Protein AF-A0A529SME9-F1 (afdb_monomer)

Radius of gyration: 15.43 Å; Cα contacts (8 Å, |Δi|>4): 33; chains: 1; bounding box: 32×18×32 Å

Sequence (36 aa):
MRYNQLGNTGIFVSELCLGTMTFGAAGENAQWGLIA

Structure (mmCIF, N/CA/C/O backbone):
data_AF-A0A529SME9-F1
#
_entry.id   AF-A0A529SME9-F1
#
loop_
_atom_site.group_PDB
_atom_site.id
_atom_site.type_symbol
_atom_site.label_atom_id
_atom_site.label_alt_id
_atom_site.label_comp_id
_atom_site.label_asym_id
_atom_site.label_entity_id
_atom_site.label_seq_id
_atom_site.pdbx_PDB_ins_code
_atom_site.Cartn_x
_atom_site.Cartn_y
_atom_site.Cartn_z
_atom_site.occupancy
_atom_site.B_iso_or_equiv
_atom_site.auth_seq_id
_atom_site.auth_comp_id
_atom_site.auth_asym_id
_atom_site.auth_atom_id
_atom_site.pdbx_PDB_model_num
ATOM 1 N N . MET A 1 1 ? 5.431 -7.221 15.506 1.00 82.38 1 MET A N 1
ATOM 2 C CA . MET A 1 1 ? 4.856 -6.132 14.686 1.00 82.38 1 MET A CA 1
ATOM 3 C C . MET A 1 1 ? 3.863 -5.370 15.543 1.00 82.38 1 MET A C 1
ATOM 5 O O . MET A 1 1 ? 2.947 -6.001 16.057 1.00 82.38 1 MET A O 1
ATOM 9 N N . ARG A 1 2 ? 4.081 -4.068 15.765 1.00 92.31 2 ARG A N 1
ATOM 10 C CA . ARG A 1 2 ? 3.148 -3.197 16.502 1.00 92.31 2 ARG A CA 1
ATOM 11 C C . ARG A 1 2 ? 2.158 -2.583 15.507 1.00 92.31 2 ARG A C 1
ATOM 13 O O . ARG A 1 2 ? 2.574 -2.192 14.416 1.00 92.31 2 ARG A O 1
ATOM 20 N N . TYR A 1 3 ? 0.879 -2.542 15.877 1.00 96.06 3 TYR A N 1
ATOM 21 C CA . TYR A 1 3 ? -0.212 -2.012 15.057 1.00 96.06 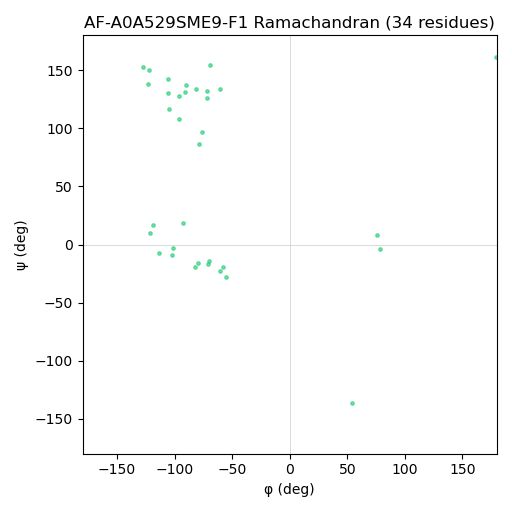3 TYR A CA 1
ATOM 22 C C . TYR A 1 3 ? -0.931 -0.895 15.809 1.00 96.06 3 TYR A C 1
ATOM 24 O O . TYR A 1 3 ? -1.191 -1.039 17.002 1.00 96.06 3 TYR A O 1
ATOM 32 N N . ASN A 1 4 ? -1.270 0.185 15.108 1.00 96.00 4 ASN A N 1
ATOM 33 C CA . ASN A 1 4 ? -1.972 1.344 15.655 1.00 96.00 4 ASN A CA 1
ATOM 34 C C . ASN A 1 4 ? -3.201 1.670 14.805 1.00 96.00 4 ASN A C 1
ATOM 36 O O . ASN A 1 4 ? -3.226 1.397 13.606 1.00 96.00 4 ASN A O 1
ATOM 40 N N . GLN A 1 5 ? -4.218 2.272 15.416 1.00 96.88 5 GLN A N 1
ATOM 41 C CA . GLN A 1 5 ? -5.401 2.723 14.692 1.00 96.88 5 GLN A CA 1
ATOM 42 C C . GLN A 1 5 ? -5.074 3.957 13.839 1.00 96.88 5 GLN A C 1
ATOM 44 O O . GLN A 1 5 ? -4.470 4.918 14.320 1.00 96.88 5 GLN A O 1
ATOM 49 N N . LEU A 1 6 ? -5.490 3.947 12.574 1.00 96.81 6 LEU A N 1
ATOM 50 C CA . LEU A 1 6 ? -5.342 5.078 11.667 1.00 96.81 6 LEU A CA 1
ATOM 51 C C . LEU A 1 6 ? -6.432 6.119 11.960 1.00 96.81 6 LEU A C 1
ATOM 53 O O . LEU A 1 6 ? -7.512 6.096 11.365 1.00 96.81 6 LEU A O 1
ATOM 57 N N . GLY A 1 7 ? -6.167 7.021 12.905 1.00 95.44 7 GLY A N 1
ATOM 58 C CA . GLY A 1 7 ? -7.132 8.040 13.332 1.00 95.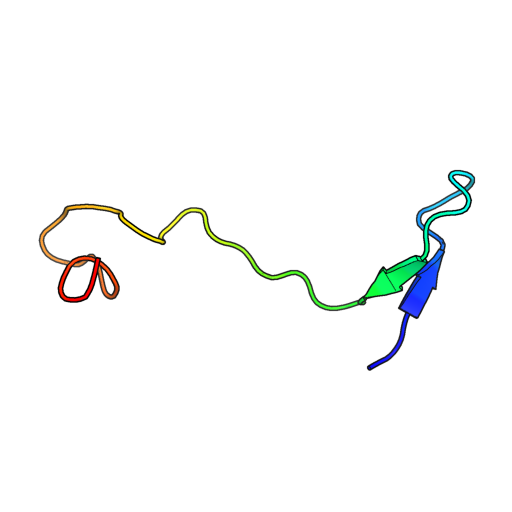44 7 GLY A CA 1
ATOM 59 C C . GLY A 1 7 ? -8.473 7.425 13.755 1.00 95.44 7 GLY A C 1
ATOM 60 O O . GLY A 1 7 ? -8.508 6.382 14.401 1.00 95.44 7 GLY A O 1
ATOM 61 N N . ASN A 1 8 ? -9.586 8.026 13.327 1.00 96.75 8 ASN A N 1
ATOM 62 C CA . ASN A 1 8 ? -10.940 7.557 13.661 1.00 96.75 8 ASN A CA 1
ATOM 63 C C . ASN A 1 8 ? -11.527 6.586 12.618 1.00 96.75 8 ASN A C 1
ATOM 65 O O . ASN A 1 8 ? -12.741 6.411 12.550 1.00 96.75 8 ASN A O 1
ATOM 69 N N . THR A 1 9 ? -10.692 5.973 11.772 1.00 97.00 9 THR A N 1
ATOM 70 C CA . THR A 1 9 ? -11.169 5.123 10.661 1.00 97.00 9 THR A CA 1
ATOM 71 C C . THR A 1 9 ? -11.573 3.712 11.088 1.00 97.00 9 THR A C 1
ATOM 73 O O . THR A 1 9 ? -12.220 3.009 10.320 1.00 97.00 9 THR A O 1
ATOM 76 N N . GLY A 1 10 ? -11.172 3.262 12.284 1.00 96.25 10 GLY A N 1
ATOM 77 C CA . GLY A 1 10 ? -11.361 1.863 12.701 1.00 96.25 10 GLY A CA 1
ATOM 78 C C . GLY A 1 10 ? -10.341 0.882 12.110 1.00 96.25 10 GLY A C 1
ATOM 79 O O . GLY A 1 10 ? -10.356 -0.291 12.471 1.00 96.25 10 GLY A O 1
ATOM 80 N N . ILE A 1 11 ? -9.440 1.344 11.238 1.00 96.69 11 ILE A N 1
ATOM 81 C CA . ILE A 1 11 ? -8.442 0.502 10.573 1.00 96.69 11 ILE A CA 1
ATOM 82 C C . ILE A 1 11 ? -7.161 0.468 11.407 1.00 96.69 11 ILE A C 1
ATOM 84 O O . ILE A 1 11 ? -6.648 1.516 11.793 1.00 96.69 11 ILE A O 1
ATOM 88 N N . PHE A 1 12 ? -6.618 -0.726 11.651 1.00 96.31 12 PHE A N 1
ATOM 89 C CA . PHE A 1 12 ? -5.322 -0.914 12.304 1.00 96.31 12 PHE A CA 1
ATOM 90 C C . PHE A 1 12 ? -4.220 -1.092 11.255 1.00 96.31 12 PHE A C 1
ATOM 92 O O . PHE A 1 12 ? -4.328 -1.947 10.379 1.00 96.31 12 PHE A O 1
ATOM 99 N N . VAL A 1 13 ? -3.152 -0.305 11.355 1.00 96.06 13 VAL A N 1
ATOM 100 C CA . VAL A 1 13 ? -2.006 -0.315 10.434 1.00 96.06 13 VAL A CA 1
ATOM 101 C C . VAL A 1 13 ? -0.715 -0.600 11.189 1.00 96.06 13 VAL A C 1
ATOM 103 O O . VAL A 1 13 ? -0.595 -0.275 12.371 1.00 96.06 13 VAL A O 1
ATOM 106 N N . SER A 1 14 ? 0.256 -1.225 10.524 1.00 96.62 14 SER A N 1
ATOM 1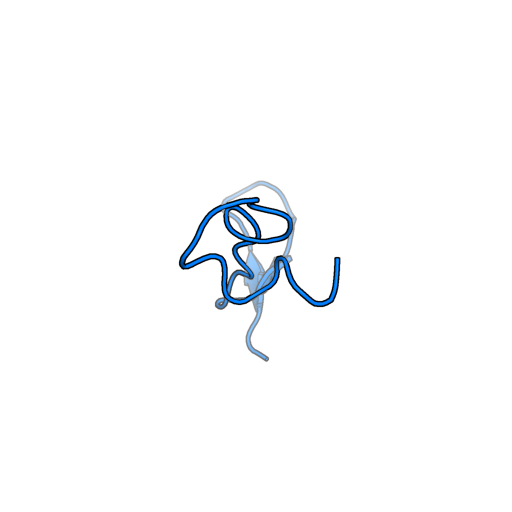07 C CA . SER A 1 14 ? 1.597 -1.382 11.086 1.00 96.62 14 SER A CA 1
ATOM 108 C C . SER A 1 14 ? 2.314 -0.037 11.150 1.00 96.62 14 SER A C 1
ATOM 110 O O . SER A 1 14 ? 2.058 0.864 10.359 1.00 96.62 14 SER A O 1
ATOM 112 N N . GLU A 1 15 ? 3.267 0.089 12.068 1.00 95.69 15 GLU A N 1
ATOM 113 C CA . GLU A 1 15 ? 4.121 1.287 12.142 1.00 95.69 15 GLU A CA 1
ATOM 114 C C . GLU A 1 15 ? 5.129 1.401 11.004 1.00 95.69 15 GLU A C 1
ATOM 116 O O . GLU A 1 15 ? 5.713 2.457 10.780 1.00 95.69 15 GLU A O 1
ATOM 121 N N . LEU A 1 16 ? 5.356 0.291 10.312 1.00 94.00 16 LEU A N 1
ATOM 122 C CA . LEU A 1 16 ? 6.225 0.212 9.156 1.00 94.00 16 LEU A CA 1
ATOM 123 C C . LEU A 1 16 ? 5.351 0.100 7.913 1.00 94.00 16 LEU A C 1
ATOM 125 O O . LEU A 1 16 ? 4.460 -0.751 7.859 1.00 94.00 16 LEU A O 1
ATOM 129 N N . CYS A 1 17 ? 5.632 0.938 6.922 1.00 91.38 17 CYS A N 1
ATOM 130 C CA . CYS A 1 17 ? 4.994 0.908 5.611 1.00 91.38 17 CYS A CA 1
ATOM 131 C C . CYS A 1 17 ? 5.967 0.331 4.577 1.00 91.38 17 CYS A C 1
ATOM 133 O O . CYS A 1 17 ? 7.161 0.630 4.615 1.00 91.38 17 CYS A O 1
ATOM 135 N N . LEU A 1 18 ? 5.456 -0.458 3.629 1.00 93.06 18 LEU A 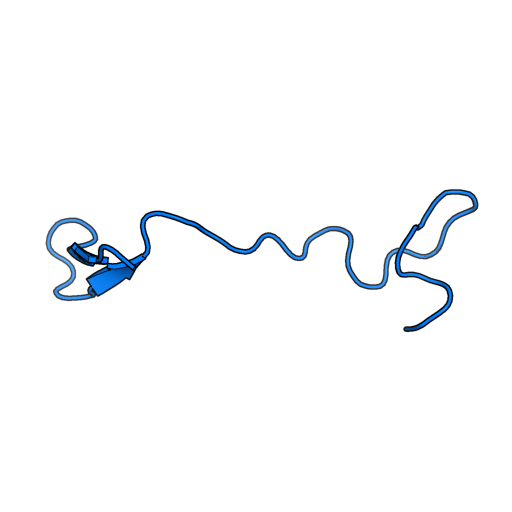N 1
ATOM 136 C CA . LEU A 1 18 ? 6.227 -0.943 2.484 1.00 93.06 18 LEU A CA 1
ATOM 137 C C . LEU A 1 18 ? 5.988 -0.025 1.280 1.00 93.06 18 LEU A C 1
ATOM 139 O O . LEU A 1 18 ? 4.907 -0.033 0.696 1.00 93.06 18 LEU A O 1
ATOM 143 N N . GLY A 1 19 ? 6.993 0.770 0.915 1.00 89.31 19 GLY A N 1
ATOM 144 C CA . GLY A 1 19 ? 6.956 1.588 -0.297 1.00 89.31 19 GLY A CA 1
ATOM 145 C C . GLY A 1 19 ? 7.315 0.770 -1.538 1.00 89.31 19 GLY A C 1
ATOM 146 O O . GLY A 1 19 ? 8.305 0.045 -1.526 1.00 89.31 19 GLY A O 1
ATOM 147 N N . THR A 1 20 ? 6.541 0.913 -2.614 1.00 89.81 20 THR A N 1
ATOM 148 C CA . THR A 1 20 ? 6.712 0.143 -3.864 1.00 89.81 20 THR A CA 1
ATOM 149 C C . THR A 1 20 ? 6.948 1.021 -5.094 1.00 89.81 20 THR A C 1
ATOM 151 O O . THR A 1 20 ? 6.956 0.525 -6.213 1.00 89.81 20 THR A O 1
ATOM 154 N N . MET A 1 21 ? 7.180 2.327 -4.919 1.00 86.81 21 MET A N 1
ATOM 155 C CA . MET A 1 21 ? 7.321 3.280 -6.034 1.00 86.81 21 MET A CA 1
ATOM 156 C C . MET A 1 21 ? 8.493 2.966 -6.981 1.00 86.81 21 MET A C 1
ATOM 158 O O . MET A 1 21 ? 8.483 3.405 -8.124 1.00 86.81 21 MET A O 1
ATOM 162 N N . THR A 1 22 ? 9.504 2.226 -6.516 1.00 81.88 22 THR A N 1
ATOM 163 C CA . THR A 1 22 ? 10.673 1.818 -7.314 1.00 81.88 22 THR A CA 1
ATOM 164 C C . THR A 1 22 ? 10.592 0.376 -7.813 1.00 81.88 22 THR A C 1
ATOM 166 O O . THR A 1 22 ? 11.487 -0.075 -8.531 1.00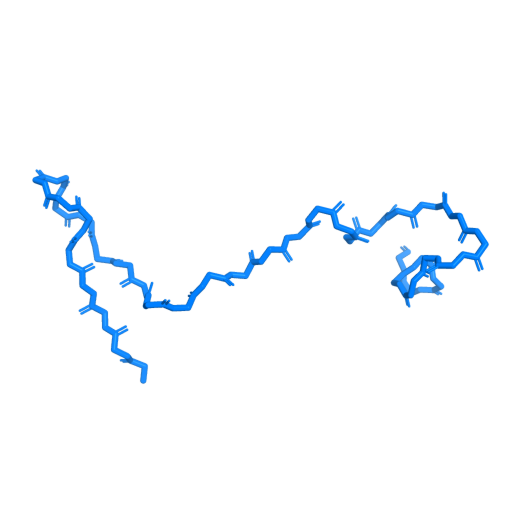 81.88 22 THR A O 1
ATOM 169 N N . PHE A 1 23 ? 9.543 -0.365 -7.447 1.00 84.75 23 PHE A N 1
ATOM 170 C CA . PHE A 1 23 ? 9.333 -1.719 -7.950 1.00 84.75 23 PHE A CA 1
ATOM 171 C C . PHE A 1 23 ? 8.905 -1.622 -9.419 1.00 84.75 23 PHE A C 1
ATOM 173 O O . PHE A 1 23 ? 7.975 -0.892 -9.747 1.00 84.75 23 PHE A O 1
ATOM 180 N N . GLY A 1 24 ? 9.610 -2.324 -10.310 1.00 76.31 24 GLY A N 1
ATOM 181 C CA . GLY A 1 24 ? 9.335 -2.300 -11.753 1.00 76.31 24 GLY A CA 1
ATOM 182 C C . GLY A 1 24 ? 9.806 -1.043 -12.495 1.00 76.31 24 GLY A C 1
ATOM 183 O O . GLY A 1 24 ? 9.502 -0.889 -13.675 1.00 76.31 24 GLY A O 1
ATOM 184 N N . ALA A 1 25 ? 10.556 -0.142 -11.850 1.00 78.88 25 ALA A N 1
ATOM 185 C CA . ALA A 1 25 ? 11.224 0.938 -12.572 1.00 78.88 25 ALA A CA 1
ATOM 186 C C . ALA A 1 25 ? 12.206 0.343 -13.602 1.00 78.88 25 ALA A C 1
ATOM 188 O O . ALA A 1 25 ? 12.972 -0.559 -13.274 1.00 78.88 25 ALA A O 1
ATOM 189 N N . ALA A 1 26 ? 12.196 0.850 -14.836 1.00 65.25 26 ALA A N 1
ATOM 190 C CA . ALA A 1 26 ? 13.153 0.481 -15.875 1.00 65.25 26 ALA A CA 1
ATOM 191 C C . ALA A 1 26 ? 14.158 1.627 -16.050 1.00 65.25 26 ALA A C 1
ATOM 193 O O . ALA A 1 26 ? 13.787 2.747 -16.399 1.00 65.25 26 ALA A O 1
ATOM 194 N N . GLY A 1 27 ? 15.428 1.365 -15.757 1.00 69.06 27 GLY A N 1
ATOM 195 C CA . GLY A 1 27 ? 16.503 2.347 -15.849 1.00 69.06 27 GLY A CA 1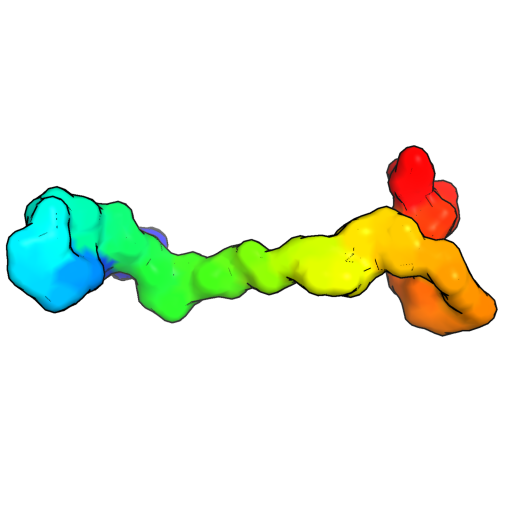
ATOM 196 C C . GLY A 1 27 ? 17.835 1.745 -15.418 1.00 69.06 27 GLY A C 1
ATOM 197 O O . GLY A 1 27 ? 17.862 0.732 -14.725 1.00 69.06 27 GLY A O 1
ATOM 198 N N . GLU A 1 28 ? 18.939 2.380 -15.808 1.00 65.44 28 GLU A N 1
ATOM 199 C CA . GLU A 1 28 ? 20.312 1.873 -15.632 1.00 65.44 28 GLU A CA 1
ATOM 200 C C . GLU A 1 28 ? 20.691 1.580 -14.162 1.00 65.44 28 GLU A C 1
ATOM 202 O O . GLU A 1 28 ? 21.582 0.783 -13.899 1.00 65.44 28 GLU A O 1
AT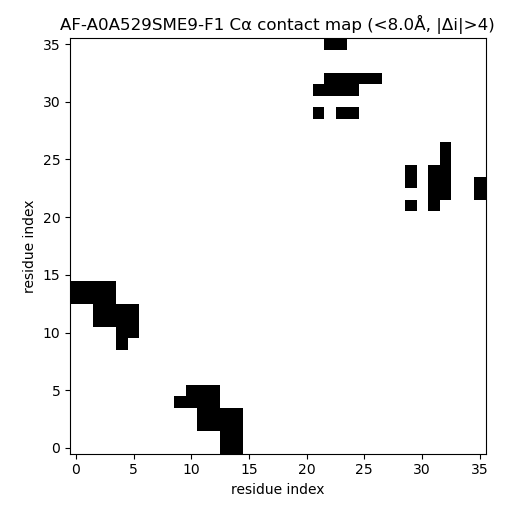OM 207 N N . ASN A 1 29 ? 19.961 2.155 -13.194 1.00 67.88 29 ASN A N 1
ATOM 208 C CA . ASN A 1 29 ? 20.142 1.936 -11.751 1.00 67.88 29 ASN A CA 1
ATOM 209 C C . ASN A 1 29 ? 18.912 1.322 -11.055 1.00 67.88 29 ASN A C 1
ATOM 211 O O . ASN A 1 29 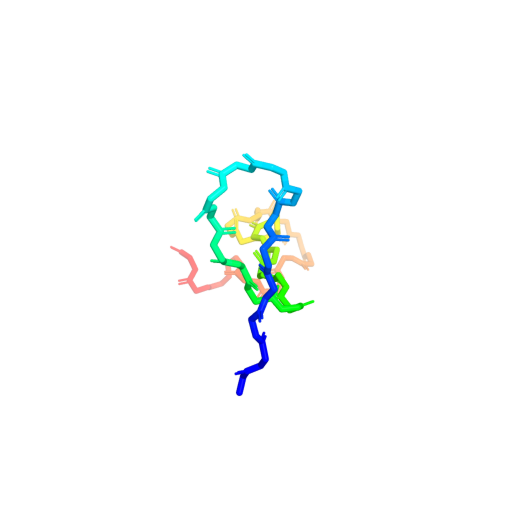? 18.776 1.397 -9.831 1.00 67.88 29 ASN A O 1
ATOM 215 N N . ALA A 1 30 ? 17.977 0.742 -11.810 1.00 75.75 30 ALA A N 1
ATOM 216 C CA . ALA A 1 30 ? 16.792 0.132 -11.227 1.00 75.75 30 ALA A CA 1
ATOM 217 C C . ALA A 1 30 ? 17.130 -1.223 -10.590 1.00 75.75 30 ALA A C 1
ATOM 219 O O . ALA A 1 30 ? 17.153 -2.259 -11.251 1.00 75.75 30 ALA A O 1
ATOM 220 N N . GLN A 1 31 ? 17.350 -1.210 -9.275 1.00 77.62 31 GLN A N 1
ATOM 221 C CA . GLN A 1 31 ? 17.758 -2.380 -8.484 1.00 77.62 31 GLN A CA 1
ATOM 222 C C . GLN A 1 31 ? 16.815 -3.588 -8.631 1.00 77.62 31 GLN A C 1
ATOM 224 O O . GLN A 1 31 ? 17.250 -4.728 -8.507 1.00 77.62 31 GLN A O 1
ATOM 229 N N . TRP A 1 32 ? 15.534 -3.341 -8.914 1.00 77.19 32 TRP A N 1
ATOM 230 C CA . TRP A 1 32 ? 14.498 -4.368 -9.049 1.00 77.19 32 TRP A CA 1
ATOM 231 C C . TRP A 1 32 ? 14.134 -4.690 -10.505 1.00 77.19 32 TRP A C 1
ATOM 233 O O . TRP A 1 32 ? 13.419 -5.657 -10.742 1.00 77.19 32 TRP A O 1
ATOM 243 N N . GLY A 1 33 ? 14.622 -3.916 -11.482 1.00 67.81 33 GLY A N 1
ATOM 244 C CA . GLY A 1 33 ? 14.253 -4.067 -12.896 1.00 67.81 33 GLY A CA 1
ATOM 245 C C 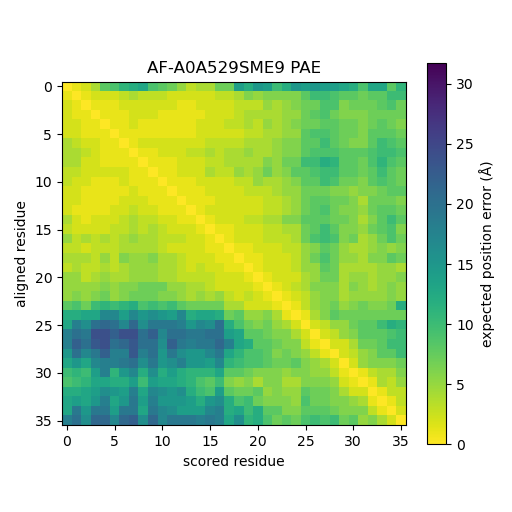. GLY A 1 33 ? 14.807 -5.329 -13.565 1.00 67.81 33 GLY A C 1
ATOM 246 O O . GLY A 1 33 ? 14.351 -5.691 -14.639 1.00 67.81 33 GLY A O 1
ATOM 247 N N . LEU A 1 34 ? 15.776 -6.007 -12.938 1.00 70.00 34 LEU A N 1
ATOM 248 C CA . LEU A 1 34 ? 16.362 -7.257 -13.444 1.00 70.00 34 LEU A CA 1
ATOM 249 C C . LEU A 1 34 ? 15.525 -8.503 -13.116 1.00 70.00 34 LEU A C 1
ATOM 251 O O . LEU A 1 34 ? 15.741 -9.547 -13.725 1.00 70.00 34 LEU A O 1
ATOM 255 N N . ILE A 1 35 ? 14.635 -8.413 -12.121 1.00 71.25 35 ILE A N 1
ATOM 256 C CA . ILE A 1 35 ? 13.797 -9.533 -11.659 1.00 71.25 35 ILE A CA 1
ATOM 257 C C . ILE A 1 35 ? 12.299 -9.323 -11.923 1.00 71.25 35 ILE A C 1
ATOM 259 O O . ILE A 1 35 ? 11.513 -10.225 -11.634 1.00 71.25 35 ILE A O 1
ATOM 263 N N . ALA A 1 36 ? 11.916 -8.125 -12.376 1.00 62.62 36 ALA A N 1
ATOM 264 C CA . ALA A 1 36 ? 10.562 -7.796 -12.813 1.00 62.62 36 ALA A CA 1
ATOM 265 C C . ALA A 1 36 ? 10.330 -8.329 -14.231 1.00 62.62 36 ALA A C 1
ATOM 267 O O . ALA A 1 36 ? 9.214 -8.836 -14.476 1.00 62.62 36 ALA A O 1
#

Mean predicted aligned error: 6.54 Å

Solvent-accessible surface area (backbone atoms only — not comparable to full-atom values): 2559 Å² total; per-residue (Å²): 137,64,69,44,65,56,75,93,71,83,45,74,41,59,85,71,80,89,85,61,91,62,63,65,36,84,58,102,80,34,87,41,42,86,80,101

pLDDT: mean 85.09, std 11.58, range [62.62, 97.0]

Foldseek 3Di:
DDWDDPPPPRDIDDPDDDDCPLACDDDPPSPNVVPD

Secondary structure (DSSP, 8-state):
--EEE-TTS--EEESS----TTTT--STT-TTTTT-